Protein AF-A0A6N7M7S0-F1 (afdb_monomer)

Foldseek 3Di:
DDDDDDDDDDPPDPDPPPCPVPPLAWDKDKDKDWDDDPPFQKIKIKMKMKTGRDPVDIDIDIDIDIDGDD

Mean predicted aligned error: 14.42 Å

Sequence (70 aa):
MEPLRKWYGPESERKPCNHRPAINLPFQSAAELHLLLPGTQLFLSLAAAGEFRSKDDF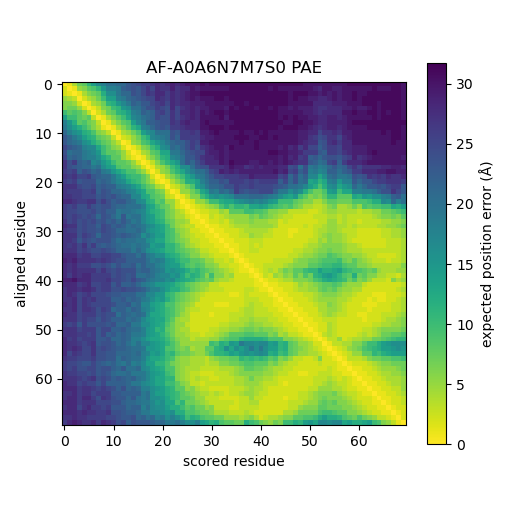YLMTGGGLGLLF

pLDDT: mean 77.55, std 18.45, range [41.75, 96.06]

Secondary structure (DSSP, 8-state):
------------------------PPEEEEEEEEEEPTTSSEEEEEEEEEEEEETTEEEEEEEEEEEE--

Structure (mmCIF, N/CA/C/O backbone):
data_AF-A0A6N7M7S0-F1
#
_entry.id   AF-A0A6N7M7S0-F1
#
loop_
_atom_site.group_PDB
_atom_site.id
_atom_site.type_symbol
_atom_site.label_atom_id
_atom_site.label_alt_id
_atom_site.label_comp_id
_atom_site.label_asym_id
_a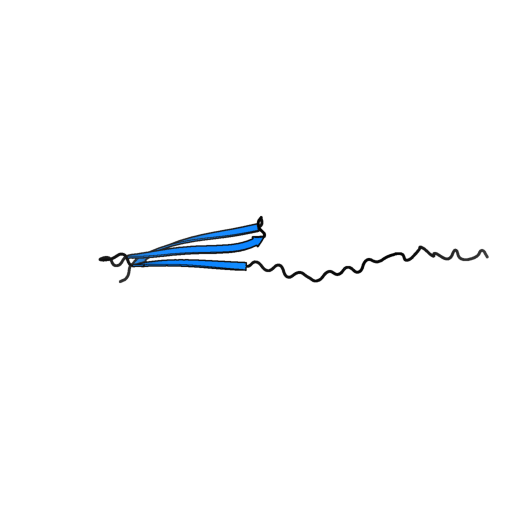tom_site.label_entity_id
_atom_site.label_seq_id
_atom_site.pdbx_PDB_ins_code
_atom_site.Cartn_x
_atom_site.Cartn_y
_atom_site.Cartn_z
_atom_site.occupancy
_atom_site.B_iso_or_equiv
_atom_site.auth_seq_id
_atom_site.auth_comp_id
_atom_site.auth_asym_id
_atom_site.auth_atom_id
_atom_site.pdbx_PDB_model_num
ATOM 1 N N . MET A 1 1 ? 35.632 -29.445 -72.150 1.00 41.75 1 MET A N 1
ATOM 2 C CA . MET A 1 1 ? 36.101 -29.350 -70.751 1.00 41.75 1 MET A CA 1
ATOM 3 C C . MET A 1 1 ? 36.417 -27.887 -70.492 1.00 41.75 1 MET A C 1
ATOM 5 O O . MET A 1 1 ? 37.467 -27.420 -70.906 1.00 41.75 1 MET A O 1
ATOM 9 N N . GLU A 1 2 ? 35.459 -27.155 -69.927 1.00 47.62 2 GLU A N 1
ATOM 10 C CA . GLU A 1 2 ? 35.562 -25.723 -69.607 1.00 47.62 2 GLU A CA 1
ATOM 11 C C . GLU A 1 2 ? 35.785 -25.537 -68.093 1.00 47.62 2 GLU A C 1
ATOM 13 O O . GLU A 1 2 ? 35.313 -26.367 -67.309 1.00 47.62 2 GLU A O 1
ATOM 18 N N . PRO A 1 3 ? 36.525 -24.500 -67.661 1.00 51.56 3 PRO A N 1
ATOM 19 C CA . PRO A 1 3 ? 36.993 -24.384 -66.284 1.00 51.56 3 PRO A CA 1
ATOM 20 C C . PRO A 1 3 ? 35.909 -23.912 -65.299 1.00 51.56 3 PRO A C 1
ATOM 22 O O . PRO A 1 3 ? 35.116 -23.011 -65.573 1.00 51.56 3 PRO A O 1
ATOM 25 N N . LEU A 1 4 ? 35.935 -24.519 -64.107 1.00 56.56 4 LEU A N 1
ATOM 26 C CA . LEU A 1 4 ? 35.097 -24.238 -62.938 1.00 56.56 4 LEU A CA 1
ATOM 27 C C . LEU A 1 4 ? 35.164 -22.757 -62.527 1.00 56.56 4 LEU A C 1
ATOM 29 O O . LEU A 1 4 ? 36.196 -22.266 -62.063 1.00 56.56 4 LEU A O 1
ATOM 33 N N . ARG A 1 5 ? 34.031 -22.055 -62.645 1.00 52.56 5 ARG A N 1
ATOM 34 C CA . ARG A 1 5 ? 33.854 -20.688 -62.143 1.00 52.56 5 ARG A CA 1
ATOM 35 C C . ARG A 1 5 ? 33.883 -20.709 -60.607 1.00 52.56 5 ARG A C 1
ATOM 37 O O . ARG A 1 5 ? 32.936 -21.132 -59.949 1.00 52.56 5 ARG A O 1
ATOM 44 N N . LYS A 1 6 ? 35.019 -20.279 -60.060 1.00 43.94 6 LYS A N 1
ATOM 45 C CA . LYS A 1 6 ? 35.314 -20.092 -58.637 1.00 43.94 6 LYS A CA 1
ATOM 46 C C . LYS A 1 6 ? 34.411 -18.991 -58.071 1.00 43.94 6 LYS A C 1
ATOM 48 O O . LYS A 1 6 ? 34.612 -17.814 -58.359 1.00 43.94 6 LYS A O 1
ATOM 53 N N . TRP A 1 7 ? 33.409 -19.373 -57.285 1.00 45.03 7 TRP A N 1
ATOM 54 C CA . TRP A 1 7 ? 32.619 -18.435 -56.492 1.00 45.03 7 TRP A CA 1
ATOM 55 C C . TRP A 1 7 ? 33.502 -17.872 -55.374 1.00 45.03 7 TRP A C 1
ATOM 57 O O . TRP A 1 7 ? 33.841 -18.578 -54.430 1.00 45.03 7 TRP A O 1
ATOM 67 N N . TYR A 1 8 ? 33.903 -16.610 -55.502 1.00 47.47 8 TYR A N 1
ATOM 68 C CA . TYR A 1 8 ? 34.483 -15.814 -54.423 1.00 47.47 8 TYR A CA 1
ATOM 69 C C . TYR A 1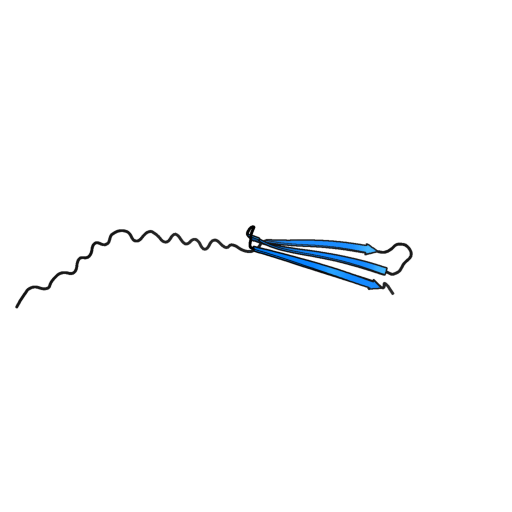 8 ? 33.643 -14.538 -54.325 1.00 47.47 8 TYR A C 1
ATOM 71 O O . TYR A 1 8 ? 33.852 -13.583 -55.069 1.00 47.47 8 TYR A O 1
ATOM 79 N N . GLY A 1 9 ? 32.622 -14.563 -53.467 1.00 48.72 9 GLY A N 1
ATOM 80 C CA . GLY A 1 9 ? 31.962 -13.346 -52.995 1.00 48.72 9 GLY A CA 1
ATOM 81 C C . GLY A 1 9 ? 32.761 -12.789 -51.813 1.00 48.72 9 GLY A C 1
ATOM 82 O O . GLY A 1 9 ? 33.256 -13.589 -51.017 1.00 48.72 9 GLY A O 1
ATOM 83 N N . PRO A 1 10 ? 32.952 -11.465 -51.696 1.00 49.00 10 PRO A N 1
ATOM 84 C CA . PRO A 1 10 ? 33.774 -10.888 -50.642 1.00 49.00 10 PRO A CA 1
ATOM 85 C C . PRO A 1 10 ? 33.153 -11.140 -49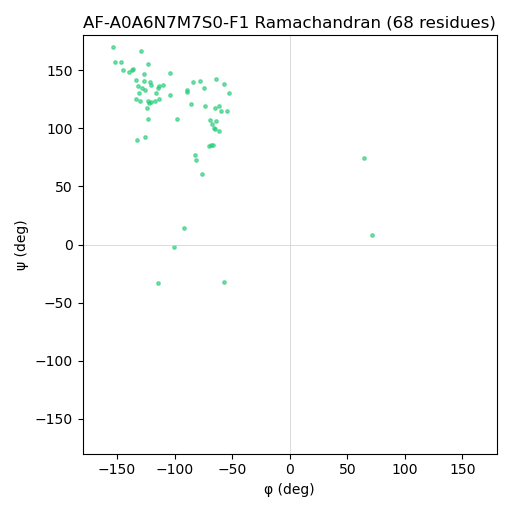.264 1.00 49.00 10 PRO A C 1
ATOM 87 O O . PRO A 1 10 ? 32.061 -10.673 -48.948 1.00 49.00 10 PRO A O 1
ATOM 90 N N . GLU A 1 11 ? 33.894 -11.871 -48.439 1.00 59.44 11 GLU A N 1
ATOM 91 C CA . GLU A 1 11 ? 33.701 -11.979 -46.999 1.00 59.44 11 GLU A CA 1
ATOM 92 C C . GLU A 1 11 ? 34.039 -10.620 -46.362 1.00 59.44 11 GLU A C 1
ATOM 94 O O . GLU A 1 11 ? 35.179 -10.351 -45.996 1.00 59.44 11 GLU A O 1
ATOM 99 N N . SER A 1 12 ? 33.061 -9.713 -46.311 1.00 55.81 12 SER A N 1
ATOM 100 C CA . SER A 1 12 ? 33.207 -8.380 -45.719 1.00 55.81 12 SER A CA 1
ATOM 101 C C . SER A 1 12 ? 32.167 -8.186 -44.614 1.00 55.81 12 SER A C 1
ATOM 103 O O . SER A 1 12 ? 30.970 -8.080 -44.857 1.00 55.81 12 SER A O 1
ATOM 105 N N . GLU A 1 13 ? 32.687 -8.193 -43.385 1.00 53.44 13 GLU A N 1
ATOM 106 C CA . GLU A 1 13 ? 32.077 -7.711 -42.141 1.00 53.44 13 GLU A CA 1
ATOM 107 C C . GLU A 1 13 ? 30.818 -8.425 -41.634 1.00 53.44 13 GLU A C 1
ATOM 109 O O . GLU A 1 13 ? 29.721 -7.869 -41.542 1.00 53.44 13 GLU A O 1
ATOM 114 N N . ARG A 1 14 ? 31.018 -9.628 -41.082 1.00 56.91 14 ARG A N 1
ATOM 115 C CA . ARG A 1 14 ? 30.174 -10.049 -39.957 1.00 56.91 14 ARG A CA 1
ATOM 116 C C . ARG A 1 14 ? 30.467 -9.118 -38.781 1.00 56.91 14 ARG A C 1
ATOM 118 O O . ARG A 1 14 ? 31.460 -9.304 -38.079 1.00 56.91 14 ARG A O 1
ATOM 125 N N . LYS A 1 15 ? 29.610 -8.117 -38.556 1.00 51.34 15 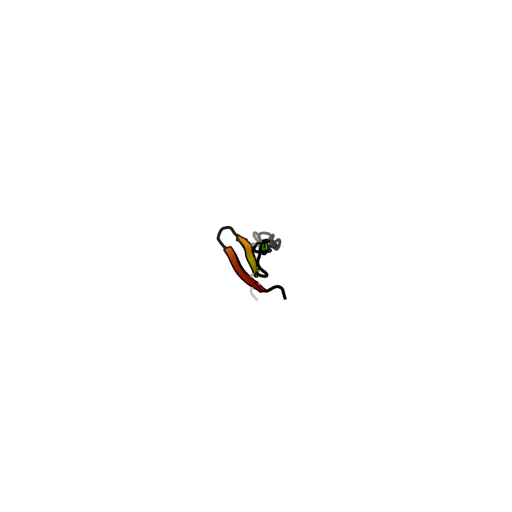LYS A N 1
ATOM 126 C CA . LYS A 1 15 ? 29.618 -7.376 -37.289 1.00 51.34 15 LYS A CA 1
ATOM 127 C C . LYS A 1 15 ? 29.529 -8.393 -36.147 1.00 51.34 15 LYS A C 1
ATOM 129 O O . LYS A 1 15 ? 28.650 -9.258 -36.206 1.00 51.34 15 LYS A O 1
ATOM 134 N N . PRO A 1 16 ? 30.390 -8.325 -35.116 1.00 50.41 16 PRO A N 1
ATOM 135 C CA . PRO A 1 16 ? 30.199 -9.165 -33.949 1.00 50.41 16 PRO A CA 1
ATOM 136 C C . PRO A 1 16 ? 28.830 -8.813 -33.371 1.00 50.41 16 PRO A C 1
ATOM 138 O O . PRO A 1 16 ? 28.597 -7.682 -32.939 1.00 50.41 16 PRO A O 1
ATOM 141 N N . CYS A 1 17 ? 27.901 -9.769 -33.407 1.00 55.50 17 CYS A N 1
ATOM 142 C CA . CYS A 1 17 ? 26.650 -9.656 -32.682 1.00 55.50 17 CYS A CA 1
ATOM 143 C C . CYS A 1 17 ? 27.017 -9.778 -31.203 1.00 55.50 17 CYS A C 1
ATOM 145 O O . CYS A 1 17 ? 27.051 -10.862 -30.629 1.00 55.50 17 CYS A O 1
ATOM 147 N N . ASN A 1 18 ? 27.401 -8.650 -30.609 1.00 53.88 18 ASN A N 1
ATOM 148 C CA . ASN A 1 18 ? 27.708 -8.523 -29.196 1.00 53.88 18 ASN A CA 1
ATOM 149 C C . ASN A 1 18 ? 26.374 -8.499 -28.435 1.00 53.88 18 ASN A C 1
ATOM 151 O O . ASN A 1 18 ? 25.997 -7.503 -27.823 1.00 53.88 18 ASN A O 1
ATOM 155 N N . HIS A 1 19 ? 25.601 -9.578 -28.558 1.00 51.75 19 HIS A N 1
ATOM 156 C CA . HIS A 1 19 ? 24.355 -9.761 -27.839 1.00 51.75 19 HIS A CA 1
ATOM 157 C C . HIS A 1 19 ? 24.719 -10.272 -26.450 1.00 51.75 19 HIS A C 1
ATOM 159 O O . HIS A 1 19 ? 24.642 -11.461 -26.156 1.00 51.75 19 HIS A O 1
ATOM 165 N N . ARG A 1 20 ? 25.182 -9.364 -25.584 1.00 57.81 20 ARG A N 1
ATOM 166 C CA . ARG A 1 20 ? 25.041 -9.614 -24.151 1.00 57.81 20 ARG A CA 1
ATOM 167 C C . ARG A 1 20 ? 23.533 -9.689 -23.923 1.00 57.81 20 ARG A C 1
ATOM 169 O O . ARG A 1 20 ? 22.874 -8.695 -24.235 1.00 57.81 20 ARG A O 1
ATOM 176 N N . PRO A 1 21 ? 22.964 -10.808 -23.444 1.00 58.06 21 PRO A N 1
ATOM 177 C CA . PRO A 1 21 ? 21.590 -10.788 -22.982 1.00 58.06 21 PRO A CA 1
ATOM 178 C C . PRO A 1 21 ? 21.562 -9.799 -21.818 1.00 58.06 21 PRO A C 1
ATOM 180 O O . PRO A 1 21 ? 22.006 -10.101 -20.713 1.00 58.06 21 PRO A O 1
ATOM 183 N N . ALA A 1 22 ? 21.153 -8.564 -22.096 1.00 63.59 22 ALA A N 1
ATOM 184 C CA . ALA A 1 22 ? 20.859 -7.601 -21.061 1.00 63.59 22 ALA A CA 1
ATOM 185 C C . ALA A 1 22 ? 19.640 -8.170 -20.343 1.00 63.59 22 ALA A C 1
ATOM 187 O O . ALA A 1 22 ? 18.525 -8.143 -20.865 1.00 63.59 22 ALA A O 1
ATOM 188 N N . ILE A 1 23 ? 19.888 -8.792 -19.196 1.00 60.41 23 ILE A N 1
ATOM 189 C CA . ILE A 1 23 ? 18.857 -9.291 -18.300 1.00 60.41 23 ILE A CA 1
ATOM 190 C C . ILE A 1 23 ? 18.125 -8.049 -17.765 1.00 60.41 23 ILE A C 1
ATOM 192 O O . ILE A 1 23 ? 18.493 -7.481 -16.744 1.00 60.41 23 ILE A O 1
ATOM 196 N N . ASN A 1 24 ? 17.130 -7.576 -18.519 1.00 65.38 24 ASN A N 1
ATOM 197 C CA . ASN A 1 24 ? 16.183 -6.541 -18.104 1.00 65.38 24 ASN A CA 1
ATOM 198 C C . ASN A 1 24 ? 15.098 -7.212 -17.260 1.00 65.38 24 ASN A C 1
ATOM 200 O O . ASN A 1 24 ? 13.979 -7.454 -17.726 1.00 65.38 24 ASN A O 1
ATOM 204 N N . LEU A 1 25 ? 15.475 -7.597 -16.040 1.00 74.62 25 LEU A N 1
ATOM 205 C CA . LEU A 1 25 ? 14.517 -8.068 -15.047 1.00 74.62 25 LEU A CA 1
ATOM 206 C C . LEU A 1 25 ? 13.746 -6.866 -14.496 1.00 74.62 25 LEU A C 1
ATOM 208 O O . LEU A 1 25 ? 14.370 -5.845 -14.193 1.00 74.62 25 LEU A O 1
ATOM 212 N N . PRO A 1 26 ? 12.415 -6.966 -14.372 1.00 78.56 26 PRO A N 1
ATOM 213 C CA . PRO A 1 26 ? 11.637 -5.920 -13.734 1.00 78.56 26 PRO A CA 1
ATOM 214 C C . PRO A 1 26 ? 12.028 -5.786 -12.256 1.00 78.56 26 PRO A C 1
ATOM 216 O O . PRO A 1 26 ? 12.291 -6.777 -11.572 1.00 78.56 26 PRO A O 1
ATOM 219 N N . PHE A 1 27 ? 12.066 -4.551 -11.761 1.00 86.69 27 PHE A N 1
ATOM 220 C CA . PHE A 1 27 ? 12.212 -4.252 -10.340 1.00 86.69 27 PHE A CA 1
ATOM 221 C C . PHE A 1 27 ? 10.828 -4.186 -9.694 1.00 86.69 27 PHE A C 1
ATOM 223 O O . PHE A 1 27 ? 9.948 -3.491 -10.199 1.00 86.69 27 PHE A O 1
ATOM 230 N N . GLN A 1 28 ? 10.642 -4.879 -8.571 1.00 90.75 28 GLN A N 1
ATOM 231 C CA . GLN A 1 28 ? 9.390 -4.879 -7.818 1.00 90.75 28 GLN A CA 1
ATOM 232 C C . GLN A 1 28 ? 9.578 -4.203 -6.459 1.00 90.75 28 GLN A C 1
ATOM 234 O O . GLN A 1 28 ? 10.557 -4.459 -5.755 1.00 90.75 28 GLN A O 1
ATOM 239 N N . SER A 1 29 ? 8.623 -3.362 -6.077 1.00 91.88 29 SER A N 1
ATOM 240 C CA . SER A 1 29 ? 8.535 -2.767 -4.745 1.00 91.88 29 SER A CA 1
ATOM 241 C C . SER A 1 29 ? 7.102 -2.808 -4.229 1.00 91.88 29 SER A C 1
ATOM 243 O O . SER A 1 29 ? 6.147 -2.786 -5.001 1.00 91.88 29 SER A O 1
ATOM 245 N N . ALA A 1 30 ? 6.947 -2.873 -2.910 1.00 92.62 30 ALA A N 1
ATOM 246 C CA . ALA A 1 30 ? 5.645 -2.834 -2.264 1.00 92.62 30 ALA A CA 1
ATOM 247 C C . ALA A 1 30 ? 5.695 -1.975 -0.999 1.00 92.62 30 ALA A C 1
ATOM 249 O O . ALA A 1 30 ? 6.727 -1.881 -0.333 1.00 92.62 30 ALA A O 1
ATOM 250 N N . ALA A 1 31 ? 4.570 -1.341 -0.694 1.00 94.88 31 ALA A N 1
ATOM 251 C CA . ALA A 1 31 ? 4.327 -0.574 0.511 1.00 94.88 31 ALA A CA 1
ATOM 252 C C . ALA A 1 31 ? 2.997 -1.023 1.115 1.00 94.88 31 ALA A C 1
ATOM 254 O O . ALA A 1 31 ? 1.978 -1.083 0.425 1.00 94.88 31 ALA A O 1
ATOM 255 N N . GLU A 1 32 ? 3.013 -1.315 2.409 1.00 94.81 32 GLU A N 1
ATOM 256 C CA . GLU A 1 32 ? 1.848 -1.785 3.151 1.00 94.81 32 GLU A CA 1
ATOM 257 C C . GLU A 1 32 ? 1.629 -0.896 4.375 1.00 94.81 32 GLU A C 1
ATOM 259 O O . GLU A 1 32 ? 2.575 -0.450 5.028 1.00 94.81 32 GLU A O 1
ATOM 264 N N . LEU A 1 33 ? 0.364 -0.613 4.668 1.00 95.00 33 LEU A N 1
ATOM 265 C CA . LEU A 1 33 ? -0.081 0.174 5.805 1.00 95.00 33 LEU A CA 1
ATOM 266 C C . LEU A 1 33 ? -1.174 -0.595 6.539 1.00 95.00 33 LEU A C 1
ATOM 268 O O . LEU A 1 33 ? -2.217 -0.920 5.973 1.00 95.00 33 LEU A O 1
ATOM 272 N N . HIS A 1 34 ? -0.944 -0.819 7.826 1.00 94.00 34 HIS A N 1
ATOM 273 C CA . HIS A 1 34 ? -1.862 -1.512 8.714 1.00 94.00 34 HIS A CA 1
ATOM 274 C C . HIS A 1 34 ? -2.258 -0.588 9.864 1.00 94.00 34 HIS A C 1
ATOM 276 O O . HIS A 1 34 ? -1.399 -0.092 10.593 1.00 94.00 34 HIS A O 1
ATOM 282 N N . LEU A 1 35 ? -3.558 -0.349 10.024 1.00 93.44 35 LEU A N 1
ATOM 283 C CA . LEU A 1 35 ? -4.119 0.537 11.036 1.00 93.44 35 LEU A CA 1
ATOM 284 C C . LEU A 1 35 ? -5.105 -0.234 11.909 1.00 93.44 35 LEU A C 1
ATOM 286 O O . LEU A 1 35 ? -6.109 -0.755 11.426 1.00 93.44 35 LEU A O 1
ATOM 290 N N . LEU A 1 36 ? -4.846 -0.253 13.213 1.00 94.88 36 LEU A N 1
ATOM 291 C CA . LEU A 1 36 ? -5.840 -0.652 14.200 1.00 94.88 36 LEU A CA 1
ATOM 292 C C . LEU A 1 36 ? -6.689 0.572 14.551 1.00 94.88 36 LEU A C 1
ATOM 294 O O . LEU A 1 36 ? -6.145 1.579 15.010 1.00 94.88 36 LEU A O 1
ATOM 298 N N . LEU A 1 37 ? -8.004 0.504 14.337 1.00 90.56 37 LEU A N 1
ATOM 299 C CA . LEU A 1 37 ? -8.887 1.623 14.660 1.00 90.56 37 LEU A CA 1
ATOM 300 C C . LEU A 1 37 ? -9.060 1.718 16.189 1.00 90.56 37 LEU A C 1
ATOM 302 O O . LEU A 1 37 ? -9.588 0.778 16.796 1.00 90.56 37 LEU A O 1
ATOM 306 N N . PRO A 1 38 ? -8.659 2.838 16.825 1.00 89.31 38 PRO A N 1
ATOM 307 C CA . PRO A 1 38 ? -8.727 2.986 18.275 1.00 89.31 38 PRO A CA 1
ATOM 308 C C . PRO A 1 38 ? -10.146 2.788 18.809 1.00 89.31 38 PRO A C 1
ATOM 310 O O . PRO A 1 38 ? -11.109 3.289 18.232 1.00 89.31 38 PRO A O 1
ATOM 313 N N . GLY A 1 39 ? -10.275 2.072 19.928 1.00 90.38 39 GLY A N 1
ATOM 314 C CA . GLY A 1 39 ? -11.574 1.810 20.559 1.00 90.38 39 GLY A CA 1
ATOM 315 C C . GLY A 1 39 ? -12.463 0.820 19.799 1.00 90.38 39 GLY A C 1
ATOM 316 O O . GLY A 1 39 ? -13.621 0.644 20.167 1.00 90.38 39 GLY A O 1
ATOM 317 N N . THR A 1 40 ? -11.939 0.162 18.762 1.00 90.69 40 THR A N 1
ATOM 318 C CA . THR A 1 40 ? -12.650 -0.869 18.001 1.00 90.69 40 THR A CA 1
ATOM 319 C C . THR A 1 40 ? -11.810 -2.139 17.878 1.00 90.69 40 THR A C 1
ATOM 321 O O . THR A 1 40 ? -10.605 -2.136 18.120 1.00 90.69 40 THR A O 1
ATOM 324 N N . GLN A 1 41 ? -12.452 -3.223 17.449 1.00 91.94 41 GLN A N 1
ATOM 325 C CA . GLN A 1 41 ? -11.791 -4.457 17.016 1.00 91.94 41 GLN A CA 1
ATOM 326 C C . GLN A 1 41 ? -11.517 -4.455 15.500 1.00 91.94 41 GLN A C 1
ATOM 328 O O . GLN A 1 41 ? -11.267 -5.505 14.915 1.00 91.94 41 GLN A O 1
ATOM 333 N N . LEU A 1 42 ? -11.615 -3.294 14.843 1.00 91.81 42 LEU A N 1
ATOM 334 C CA . LEU A 1 42 ? -11.465 -3.174 13.398 1.00 91.81 42 LEU A CA 1
ATOM 335 C C . LEU A 1 42 ? -10.008 -2.929 13.017 1.00 91.81 42 LEU A C 1
ATOM 337 O O . LEU A 1 42 ? -9.335 -2.044 13.550 1.00 91.81 42 LEU A O 1
ATOM 341 N N . PHE A 1 43 ? -9.558 -3.685 12.026 1.00 94.50 43 PHE A N 1
ATOM 342 C CA . PHE A 1 43 ? -8.239 -3.579 11.430 1.00 94.50 43 PHE A CA 1
ATOM 343 C C . PHE A 1 43 ? -8.375 -3.195 9.957 1.00 94.50 43 PHE A C 1
ATOM 345 O O . PHE A 1 43 ? -9.044 -3.887 9.193 1.00 94.50 43 PHE A O 1
ATOM 352 N N . LEU A 1 44 ? -7.751 -2.093 9.551 1.00 93.94 44 LEU A N 1
ATOM 353 C CA . LEU A 1 44 ? -7.698 -1.639 8.166 1.00 93.94 44 LEU A CA 1
ATOM 354 C C . LEU A 1 44 ? -6.313 -1.934 7.596 1.00 93.94 44 LEU A C 1
ATOM 356 O O . LEU A 1 44 ? -5.302 -1.563 8.184 1.00 93.94 44 LEU A O 1
ATOM 360 N N . SER A 1 45 ? -6.268 -2.581 6.437 1.00 95.56 45 SER A N 1
ATOM 361 C CA . SER A 1 45 ? -5.036 -2.841 5.691 1.00 95.56 45 SER A CA 1
ATOM 362 C C . SER A 1 45 ? -5.113 -2.204 4.319 1.00 95.56 45 SER A C 1
ATOM 364 O O . SER A 1 45 ? -6.141 -2.295 3.651 1.00 95.56 45 SER A O 1
ATOM 366 N N . LEU A 1 46 ? -4.020 -1.587 3.895 1.00 96.06 46 LEU A N 1
ATOM 367 C CA . LEU A 1 46 ? -3.828 -1.030 2.565 1.00 96.06 46 LEU A CA 1
ATOM 368 C C . LEU A 1 46 ? -2.477 -1.510 2.048 1.00 96.06 46 LEU A C 1
ATOM 370 O O . LEU A 1 46 ? -1.491 -1.485 2.776 1.00 96.06 46 LEU A O 1
ATOM 374 N N . ALA A 1 47 ? -2.433 -1.929 0.794 1.00 95.31 47 ALA A N 1
ATOM 375 C CA . ALA A 1 47 ? -1.227 -2.376 0.124 1.00 95.31 47 ALA A CA 1
ATOM 376 C C . ALA A 1 47 ? -1.138 -1.724 -1.254 1.00 95.31 47 ALA A C 1
ATOM 378 O O . ALA A 1 47 ? -2.139 -1.571 -1.960 1.00 95.31 47 ALA A O 1
ATOM 379 N N . ALA A 1 48 ? 0.073 -1.352 -1.642 1.00 95.31 48 ALA A N 1
ATOM 380 C CA . ALA A 1 48 ? 0.407 -0.886 -2.973 1.00 95.31 48 ALA A CA 1
ATOM 381 C C . ALA A 1 48 ? 1.681 -1.595 -3.425 1.00 95.31 48 ALA A C 1
ATOM 383 O O . ALA A 1 48 ? 2.698 -1.538 -2.743 1.00 95.31 48 ALA A O 1
ATOM 384 N N . ALA A 1 49 ? 1.628 -2.253 -4.574 1.00 93.81 49 ALA A N 1
ATOM 385 C CA . ALA A 1 49 ? 2.758 -2.918 -5.198 1.00 93.81 49 ALA A CA 1
ATOM 386 C C . ALA A 1 49 ? 2.990 -2.332 -6.590 1.00 93.81 49 ALA A C 1
ATOM 388 O O . ALA A 1 49 ? 2.044 -2.036 -7.319 1.00 93.81 49 ALA A O 1
ATOM 389 N N . GLY A 1 50 ? 4.254 -2.156 -6.951 1.00 92.19 50 GLY A N 1
ATOM 390 C CA . GLY A 1 50 ? 4.682 -1.660 -8.246 1.00 92.19 50 GLY A CA 1
ATOM 391 C C . GLY A 1 50 ? 5.725 -2.583 -8.856 1.00 92.19 50 GLY A C 1
ATOM 392 O O . GLY A 1 50 ? 6.675 -2.984 -8.187 1.00 92.19 50 GLY A O 1
ATOM 393 N N . GLU A 1 51 ? 5.561 -2.886 -10.135 1.00 91.19 51 GLU A N 1
ATOM 394 C CA . GLU A 1 51 ? 6.565 -3.527 -10.972 1.00 91.19 51 GLU A CA 1
ATOM 395 C C . GLU A 1 51 ? 7.013 -2.534 -12.048 1.00 91.19 51 GLU A C 1
ATOM 397 O O . GLU A 1 51 ? 6.190 -1.990 -12.782 1.00 91.19 51 GLU A O 1
ATOM 402 N N . PHE A 1 52 ? 8.319 -2.286 -12.138 1.00 88.19 52 PHE A N 1
ATOM 403 C CA . PHE A 1 52 ? 8.914 -1.311 -13.046 1.00 88.19 52 PHE A CA 1
ATOM 404 C C . PHE A 1 52 ? 9.948 -1.989 -13.930 1.00 88.19 52 PHE A C 1
ATOM 406 O O . PHE A 1 52 ? 10.971 -2.489 -13.455 1.00 88.19 52 PHE A O 1
ATOM 413 N N . ARG A 1 53 ? 9.696 -1.976 -15.236 1.00 82.88 53 ARG A N 1
ATOM 414 C CA . ARG A 1 53 ? 10.572 -2.584 -16.238 1.00 82.88 53 ARG A CA 1
ATOM 415 C C . ARG A 1 53 ? 11.182 -1.537 -17.170 1.00 82.88 53 ARG A C 1
ATOM 417 O O . ARG A 1 53 ? 12.330 -1.666 -17.584 1.00 82.88 53 ARG A O 1
ATOM 424 N N . SER A 1 54 ? 10.432 -0.473 -17.450 1.00 78.44 54 SER A N 1
ATOM 425 C CA . SER A 1 54 ? 10.838 0.717 -18.205 1.00 78.44 54 SER A CA 1
ATOM 426 C C . SER A 1 54 ? 9.997 1.921 -17.756 1.00 78.44 54 SER A C 1
ATOM 428 O O . SER A 1 54 ? 9.001 1.754 -17.060 1.00 78.44 54 SER A O 1
ATOM 430 N N . LYS A 1 55 ? 10.350 3.143 -18.179 1.00 75.19 55 LYS A N 1
ATOM 431 C CA . LYS A 1 55 ? 9.501 4.334 -17.966 1.00 75.19 55 LYS A CA 1
ATOM 432 C C . LYS A 1 55 ? 8.100 4.178 -18.566 1.00 75.19 55 LYS A C 1
ATOM 434 O O . LYS A 1 55 ? 7.148 4.700 -17.999 1.00 75.19 55 LYS A O 1
ATOM 439 N N . ASP A 1 56 ? 7.998 3.449 -19.674 1.00 83.44 56 ASP A N 1
ATOM 440 C CA . ASP A 1 56 ? 6.748 3.233 -20.411 1.00 83.44 56 ASP A CA 1
ATOM 441 C C . ASP A 1 56 ? 6.109 1.860 -20.125 1.00 83.44 56 ASP A C 1
ATOM 443 O O . ASP A 1 56 ? 5.045 1.557 -20.656 1.00 83.44 56 ASP A O 1
ATOM 447 N N . ASP A 1 57 ? 6.756 1.023 -19.304 1.00 82.50 57 ASP A N 1
ATOM 448 C CA . ASP A 1 57 ? 6.312 -0.337 -18.971 1.00 82.50 57 ASP A CA 1
ATOM 449 C C . ASP A 1 57 ? 6.396 -0.530 -17.452 1.00 82.50 57 ASP A C 1
ATOM 451 O O . ASP A 1 57 ? 7.444 -0.888 -16.892 1.00 82.50 57 ASP A O 1
ATOM 455 N N . PHE A 1 58 ? 5.290 -0.193 -16.789 1.00 87.00 58 PHE A N 1
ATOM 456 C CA . PHE A 1 58 ? 5.104 -0.359 -15.356 1.00 87.00 58 PHE A CA 1
ATOM 457 C C . PHE A 1 58 ? 3.709 -0.903 -15.052 1.00 87.00 58 PHE A C 1
ATOM 459 O O . PHE A 1 58 ? 2.736 -0.623 -15.756 1.00 87.00 58 PHE A O 1
ATOM 466 N N . TYR A 1 59 ? 3.614 -1.649 -13.960 1.00 89.62 59 TYR A N 1
ATOM 467 C CA . TYR A 1 59 ? 2.371 -2.189 -13.438 1.00 89.62 59 TYR A CA 1
ATOM 468 C C . TYR A 1 59 ? 2.210 -1.779 -11.979 1.00 89.62 59 TYR A C 1
ATOM 470 O O . TYR A 1 59 ? 3.149 -1.890 -11.196 1.00 89.62 59 TYR A O 1
ATOM 478 N N . LEU A 1 60 ? 1.026 -1.291 -11.612 1.00 93.06 60 LEU A N 1
ATOM 479 C CA . LEU A 1 60 ? 0.706 -0.908 -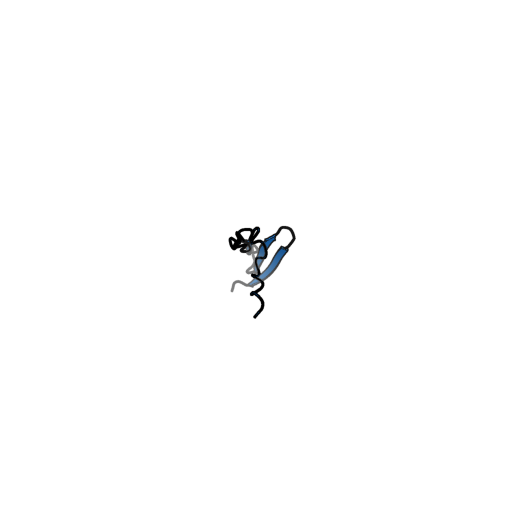10.241 1.00 93.06 60 LEU A CA 1
ATOM 480 C C . LEU A 1 60 ? -0.523 -1.691 -9.781 1.00 93.06 60 LEU A C 1
ATOM 482 O O . LEU A 1 60 ? -1.578 -1.618 -10.410 1.00 93.06 60 LEU A O 1
ATOM 486 N N . MET A 1 61 ? -0.391 -2.415 -8.675 1.00 93.38 61 MET A N 1
ATOM 487 C CA . MET A 1 61 ? -1.507 -3.040 -7.977 1.00 93.38 61 MET A CA 1
ATOM 488 C C . MET A 1 61 ? -1.747 -2.330 -6.662 1.00 93.38 61 MET A C 1
ATOM 490 O O . MET A 1 61 ? -0.813 -2.038 -5.919 1.00 93.38 61 MET A O 1
ATOM 494 N N . THR A 1 62 ? -3.011 -2.102 -6.343 1.00 94.88 62 THR A N 1
ATOM 495 C CA . THR A 1 62 ? -3.412 -1.654 -5.016 1.00 94.88 62 THR A CA 1
ATOM 496 C C . THR A 1 62 ? -4.471 -2.592 -4.474 1.00 94.88 62 THR A C 1
ATOM 498 O O . THR A 1 62 ? -5.264 -3.177 -5.213 1.00 94.88 62 THR A O 1
ATOM 501 N N . GLY A 1 63 ? -4.448 -2.772 -3.165 1.00 93.69 63 GLY A N 1
ATOM 502 C CA . GLY A 1 63 ? -5.362 -3.639 -2.455 1.00 93.69 63 GLY A CA 1
ATOM 503 C C . GLY A 1 63 ? -5.650 -3.071 -1.083 1.00 93.69 63 GLY A C 1
ATOM 504 O O . GLY A 1 63 ? -4.883 -2.283 -0.533 1.00 93.69 63 GLY A O 1
ATOM 505 N N . GLY A 1 64 ? -6.778 -3.473 -0.527 1.00 95.00 64 GLY A N 1
ATOM 506 C CA . GLY A 1 64 ? -7.136 -3.125 0.831 1.00 95.00 64 GLY A CA 1
ATOM 507 C C . GLY A 1 64 ? -8.021 -4.193 1.438 1.00 95.00 64 GLY A C 1
ATOM 508 O O . GLY A 1 64 ? -8.675 -4.954 0.727 1.00 95.00 64 GLY A O 1
ATOM 509 N N . GLY A 1 65 ? -8.022 -4.248 2.761 1.00 93.44 65 GLY A N 1
ATOM 510 C CA . GLY A 1 65 ? -8.792 -5.211 3.526 1.00 93.44 65 GLY A CA 1
ATOM 511 C C . GLY A 1 65 ? -9.300 -4.608 4.824 1.00 93.44 65 GLY A C 1
ATOM 512 O O . GLY A 1 65 ? -8.666 -3.730 5.411 1.00 93.44 65 GLY A O 1
ATOM 513 N N . LEU A 1 66 ? -10.448 -5.108 5.269 1.00 94.25 66 LEU A N 1
ATOM 514 C CA . LEU A 1 66 ? -11.001 -4.859 6.593 1.00 94.25 66 LEU A CA 1
ATOM 515 C C . LEU A 1 66 ? -11.049 -6.185 7.348 1.00 94.25 66 LEU A C 1
ATOM 517 O O . LEU A 1 66 ? -11.537 -7.183 6.819 1.00 94.25 66 LEU A 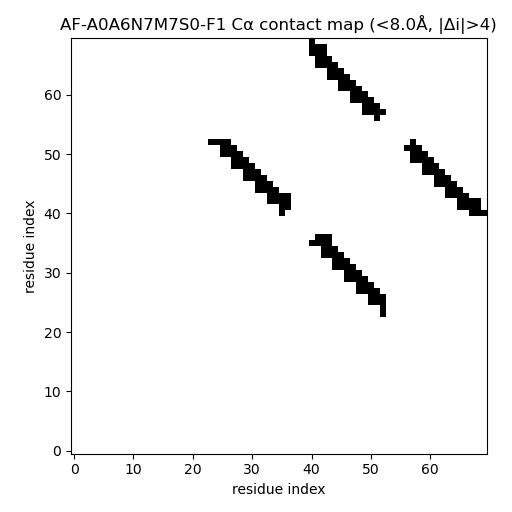O 1
ATOM 521 N N . GLY A 1 67 ? -10.536 -6.186 8.573 1.00 91.56 67 GLY A N 1
ATOM 522 C CA . GLY A 1 67 ? -10.527 -7.329 9.477 1.00 91.56 67 GLY A CA 1
ATOM 523 C C . GLY A 1 67 ? -11.207 -7.008 10.804 1.00 91.56 67 GLY A C 1
ATOM 524 O O . GLY A 1 67 ? -11.263 -5.851 11.221 1.00 91.56 67 GLY A O 1
ATOM 525 N N . LEU A 1 68 ? -11.708 -8.051 11.462 1.00 92.69 68 LEU A N 1
ATOM 526 C CA . LEU A 1 68 ? -12.238 -8.017 12.823 1.00 92.69 68 LEU A CA 1
ATOM 527 C C . LEU A 1 68 ? -11.333 -8.862 13.724 1.00 92.69 68 LEU A C 1
ATOM 529 O O . LEU A 1 68 ? -10.956 -9.968 13.345 1.00 92.69 68 LEU A O 1
ATOM 533 N N . LEU A 1 69 ? -10.993 -8.336 14.897 1.00 85.19 69 LEU A N 1
ATOM 534 C CA . LEU A 1 69 ? -10.224 -9.020 15.936 1.00 85.19 69 LEU A CA 1
ATOM 535 C C . LEU A 1 69 ? -11.190 -9.588 16.983 1.00 85.19 69 LEU A C 1
ATOM 537 O O . LEU A 1 69 ? -11.767 -8.817 17.744 1.00 85.19 69 LEU A O 1
ATOM 541 N N . PHE A 1 70 ? -11.366 -10.908 17.007 1.00 81.44 70 PHE A N 1
ATOM 542 C CA . PHE A 1 70 ? -12.206 -11.639 17.967 1.00 81.44 70 PHE A CA 1
ATOM 543 C C . PHE A 1 70 ? -11.371 -12.472 18.940 1.00 81.44 70 PHE A C 1
ATOM 545 O O . PHE A 1 70 ? -10.316 -12.995 18.512 1.00 81.44 70 PHE A O 1
#

Solvent-accessible 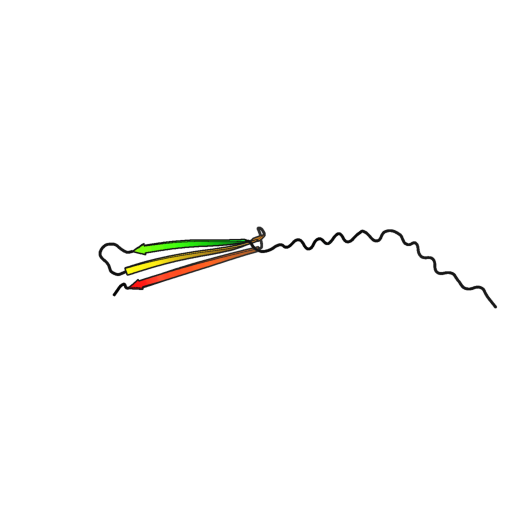surface area (backbone atoms only — not comparable to full-atom values): 4736 Å² total; per-residue (Å²): 142,80,83,83,85,79,87,76,78,84,91,73,77,84,70,81,82,80,74,69,83,74,81,82,69,62,49,75,50,74,51,75,48,79,45,74,44,86,99,56,52,43,34,42,36,40,38,40,37,38,38,43,69,47,100,90,42,67,50,78,49,75,51,71,49,80,47,76,68,128

Nearest PDB structures (foldseek):
  7zkg-assembly1_A  TM=7.982E-01  e=5.393E-01  Streptomyces griseofuscus
  1wzn-assembly1_A  TM=7.978E-01  e=6.984E-01  Pyrococcus horikoshii OT3
  6m83-assembly1_A-2  TM=5.842E-01  e=3.514E+00  Streptomyces fradi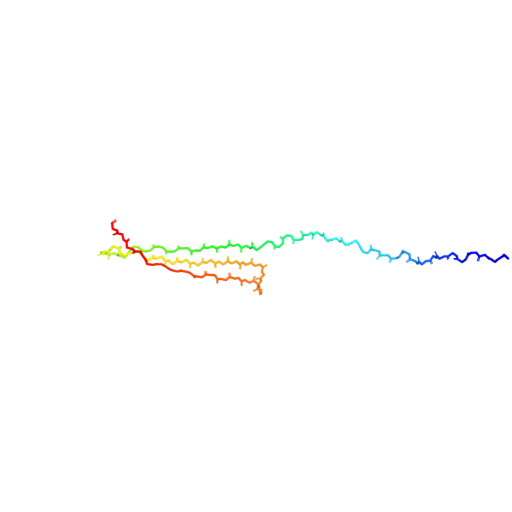ae
  7m30-assembly1_D  TM=3.751E-01  e=1.029E+00  Human betaherpesvirus 5
  7m22-assembly1_D  TM=2.689E-01  e=1.098E+00  Human betaherpesvirus 5

Radius of gyration: 30.58 Å; Cα contacts (8 Å, |Δi|>4): 86; chains: 1; bounding box: 50×34×91 Å